Protein AF-A0A2V8QEN6-F1 (afdb_monomer_lite)

Foldseek 3Di:
DDDPVVVVVVVVVVVVVPPPPPPCPPVVVVVVVVVVVVVVVVVVVVVVCVVVPPPVDPCVVHDDPVVVVLVVVVVLLVVLCVVVVNPLCSSCVVVVHHSVVSVVSCVVNVVDD

pLDDT: mean 79.06, std 18.04, range [46.31, 98.0]

Sequence (113 aa):
MNDVSSSISKFKRDRMRELPSVRTGAEGVINGKKIKSLQELVRELQNQLESITDSPYPLEDGLDFYEEVSRFEIQLIRQALKAADGHQGHAAKLLRLNNQTLNVMIKRYGLMS

Structure (mmCIF, N/CA/C/O backbo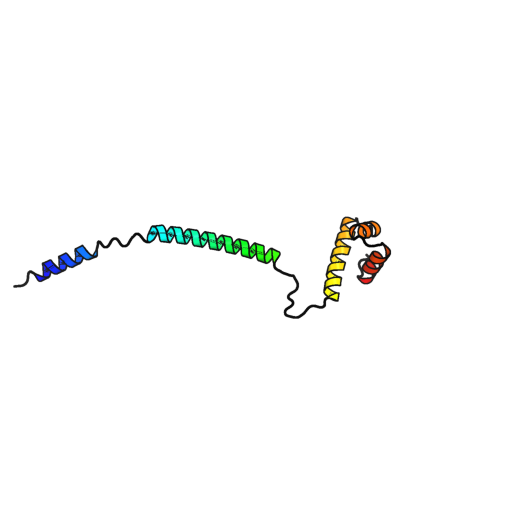ne):
data_AF-A0A2V8QEN6-F1
#
_entry.id   AF-A0A2V8QEN6-F1
#
loop_
_atom_site.group_PDB
_atom_site.id
_atom_site.type_symbol
_atom_site.label_atom_id
_atom_site.label_alt_id
_atom_site.label_comp_id
_atom_site.label_asym_id
_atom_site.label_entity_id
_atom_site.label_seq_id
_atom_site.pdbx_PDB_ins_code
_atom_site.Cartn_x
_atom_site.Cartn_y
_atom_site.Cartn_z
_atom_site.occupancy
_atom_site.B_iso_or_equiv
_atom_site.auth_seq_id
_atom_site.auth_comp_id
_atom_site.auth_asym_id
_atom_site.auth_atom_id
_atom_site.pdbx_PDB_model_num
ATOM 1 N N . MET A 1 1 ? -48.935 -10.876 87.106 1.00 49.47 1 MET A N 1
ATOM 2 C CA . MET A 1 1 ? -47.606 -10.755 86.464 1.00 49.47 1 MET A CA 1
ATOM 3 C C . MET A 1 1 ? -47.699 -11.314 85.052 1.00 49.47 1 MET A C 1
ATOM 5 O O . MET A 1 1 ? -47.780 -12.524 84.939 1.00 49.47 1 MET A O 1
ATOM 9 N N . ASN A 1 2 ? -47.817 -10.448 84.033 1.00 53.84 2 ASN A N 1
ATOM 10 C CA . ASN A 1 2 ? -47.485 -10.667 82.606 1.00 53.84 2 ASN A CA 1
ATOM 11 C C . ASN A 1 2 ? -48.124 -9.559 81.748 1.00 53.84 2 ASN A C 1
ATOM 13 O O . ASN A 1 2 ? -49.037 -9.822 80.980 1.00 53.84 2 ASN A O 1
ATOM 17 N N . ASP A 1 3 ? -47.663 -8.311 81.889 1.00 58.16 3 ASP A N 1
ATOM 18 C CA . ASP A 1 3 ? -48.098 -7.228 80.979 1.00 58.16 3 ASP A CA 1
ATOM 19 C C . ASP A 1 3 ? -47.003 -6.186 80.667 1.00 58.16 3 ASP A C 1
ATOM 21 O O . ASP A 1 3 ? -47.257 -5.069 80.232 1.00 58.16 3 ASP A O 1
ATOM 25 N N . VAL A 1 4 ? -45.732 -6.551 80.883 1.00 55.94 4 VAL A N 1
ATOM 26 C CA . VAL A 1 4 ? -44.576 -5.695 80.541 1.00 55.94 4 VAL A CA 1
ATOM 27 C C . VAL A 1 4 ? -43.879 -6.194 79.265 1.00 55.94 4 VAL A C 1
ATOM 29 O O . VAL A 1 4 ? -43.431 -5.391 78.446 1.00 55.94 4 VAL A O 1
ATOM 32 N N . SER A 1 5 ? -43.887 -7.511 79.005 1.00 53.91 5 SER A N 1
ATOM 33 C CA . SER A 1 5 ? -43.322 -8.099 77.774 1.00 53.91 5 SER A CA 1
ATOM 34 C C . SER A 1 5 ? -44.067 -7.704 76.493 1.00 53.91 5 SER A C 1
ATOM 36 O O . SER A 1 5 ? -43.457 -7.647 75.423 1.00 53.91 5 SER A O 1
ATOM 38 N N . SER A 1 6 ? -45.365 -7.393 76.583 1.00 53.44 6 SER A N 1
ATOM 39 C CA . SER A 1 6 ? -46.176 -6.973 75.430 1.00 53.44 6 SER A CA 1
ATOM 40 C C . SER A 1 6 ? -45.791 -5.565 74.946 1.00 53.44 6 SER A C 1
ATOM 42 O O . SER A 1 6 ? -45.629 -5.331 73.744 1.00 53.44 6 SER A O 1
ATOM 44 N N . SER A 1 7 ? -45.514 -4.653 75.882 1.00 54.06 7 SER A N 1
ATOM 45 C CA . SER A 1 7 ? -45.171 -3.254 75.593 1.00 54.06 7 SER A CA 1
ATOM 46 C C . SER A 1 7 ? -43.759 -3.087 75.016 1.00 54.06 7 SER A C 1
ATOM 48 O O . SER A 1 7 ? -43.565 -2.321 74.070 1.00 54.06 7 SER A O 1
ATOM 50 N N . ILE A 1 8 ? -42.778 -3.875 75.476 1.00 53.56 8 ILE A N 1
ATOM 51 C CA . ILE A 1 8 ? -41.409 -3.858 74.916 1.00 53.56 8 ILE A CA 1
ATOM 52 C C . ILE A 1 8 ? -41.390 -4.435 73.486 1.00 53.56 8 ILE A C 1
ATOM 54 O O . ILE A 1 8 ? -40.669 -3.948 72.610 1.00 53.56 8 ILE A O 1
ATOM 58 N N . SER A 1 9 ? -42.251 -5.420 73.211 1.00 54.41 9 SER A N 1
ATOM 59 C CA . SER A 1 9 ? -42.372 -6.076 71.900 1.00 54.41 9 SER A CA 1
ATOM 60 C C . SER A 1 9 ? -43.089 -5.228 70.839 1.00 54.41 9 SER A C 1
ATOM 62 O O . SER A 1 9 ? -42.972 -5.515 69.643 1.00 54.41 9 SER A O 1
ATOM 64 N N . LYS A 1 10 ? -43.835 -4.193 71.248 1.00 55.38 10 LYS A N 1
ATOM 65 C CA . LYS A 1 10 ? -44.397 -3.176 70.343 1.00 55.38 10 LYS A CA 1
ATOM 66 C C . LYS A 1 10 ? -43.391 -2.058 70.064 1.00 55.38 10 LYS A C 1
ATOM 68 O O . LYS A 1 10 ? -43.202 -1.698 68.908 1.00 55.38 10 LYS A O 1
ATOM 73 N N . PHE A 1 11 ? -42.645 -1.612 71.076 1.00 51.75 11 PHE A N 1
ATOM 74 C CA . PHE A 1 11 ? -41.676 -0.522 70.911 1.00 51.75 11 PHE A CA 1
ATOM 75 C C . PHE A 1 11 ? -40.482 -0.892 70.008 1.00 51.75 11 PHE A C 1
ATOM 77 O O . PHE A 1 11 ? -39.997 -0.063 69.238 1.00 51.75 11 PHE A O 1
ATOM 84 N N . LYS A 1 12 ? -40.040 -2.161 70.029 1.00 54.62 12 LYS A N 1
ATOM 85 C CA . LYS A 1 12 ? -38.997 -2.660 69.109 1.00 54.62 12 LYS A CA 1
ATOM 86 C C . LYS A 1 12 ? -39.459 -2.767 67.649 1.00 54.62 12 LYS A C 1
ATOM 88 O O . LYS A 1 12 ? -38.617 -2.714 66.757 1.00 54.62 12 LYS A O 1
ATOM 93 N N . ARG A 1 13 ? -40.766 -2.914 67.396 1.00 54.56 13 ARG A N 1
ATOM 94 C CA . ARG A 1 13 ? -41.314 -3.049 66.036 1.00 54.56 13 ARG A CA 1
ATOM 95 C C . ARG A 1 13 ? -41.479 -1.710 65.326 1.00 54.56 13 ARG A C 1
ATOM 97 O O . ARG A 1 13 ? -41.214 -1.653 64.130 1.00 54.56 13 ARG A O 1
ATOM 104 N N . ASP A 1 14 ? -41.817 -0.648 66.054 1.00 5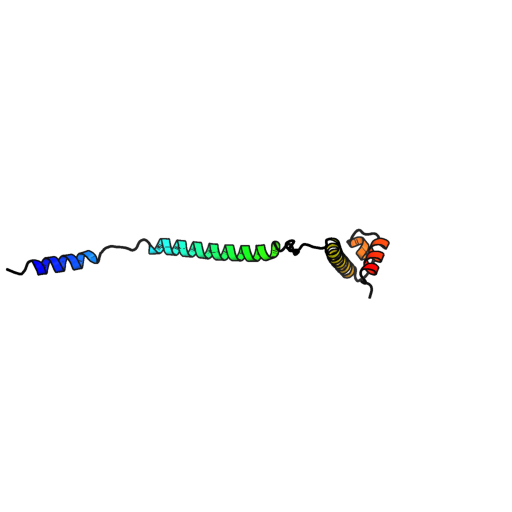2.03 14 ASP A N 1
ATOM 105 C CA . ASP A 1 14 ? -41.969 0.679 65.444 1.00 52.03 14 ASP A CA 1
ATOM 106 C C . ASP A 1 14 ? -40.624 1.378 65.191 1.00 52.03 14 ASP A C 1
ATOM 108 O O . ASP A 1 14 ? -40.467 2.046 64.173 1.00 52.03 14 ASP A O 1
ATOM 112 N N . ARG A 1 15 ? -39.594 1.159 66.023 1.00 51.31 15 ARG A N 1
ATOM 113 C CA . ARG A 1 15 ? -38.278 1.803 65.819 1.00 51.31 15 ARG A CA 1
ATOM 114 C C . ARG A 1 15 ? -37.368 1.166 64.763 1.00 51.31 15 ARG A C 1
ATOM 116 O O . ARG A 1 15 ? -36.426 1.823 64.336 1.00 51.31 15 ARG A O 1
ATOM 123 N N . MET A 1 16 ? -37.619 -0.067 64.313 1.00 50.88 16 MET A N 1
ATOM 124 C CA . MET A 1 16 ? -36.843 -0.660 63.205 1.00 50.88 16 MET A CA 1
ATOM 125 C C . MET A 1 16 ? -37.338 -0.236 61.813 1.00 50.88 16 MET A C 1
ATOM 127 O O . MET A 1 16 ? -36.715 -0.600 60.819 1.00 50.88 16 MET A O 1
ATOM 131 N N . ARG A 1 17 ? -38.428 0.540 61.719 1.00 57.09 17 ARG A N 1
ATOM 132 C CA . ARG A 1 17 ? -38.976 1.010 60.436 1.00 57.09 17 ARG A CA 1
ATOM 133 C C . ARG A 1 17 ? -38.432 2.353 59.949 1.00 57.09 17 ARG A C 1
ATOM 135 O O . ARG A 1 17 ? -38.669 2.684 58.794 1.00 57.09 17 ARG A O 1
ATOM 142 N N . GLU A 1 18 ? -37.659 3.078 60.758 1.00 52.50 18 GLU A N 1
ATOM 143 C CA . GLU A 1 18 ? -37.133 4.403 60.390 1.00 52.50 18 GLU A CA 1
ATOM 144 C C . GLU A 1 18 ? -35.603 4.485 60.426 1.00 52.50 18 GLU A C 1
ATOM 146 O O . GLU A 1 18 ? -35.010 5.385 61.016 1.00 52.50 18 GLU A O 1
ATOM 151 N N . LEU A 1 19 ? -34.937 3.552 59.747 1.00 51.00 19 LEU A N 1
ATOM 152 C CA . LEU A 1 19 ? -33.605 3.834 59.216 1.00 51.00 19 LEU A CA 1
ATOM 153 C C . LEU A 1 19 ? -33.791 4.415 57.806 1.00 51.00 19 LEU A C 1
ATOM 155 O O . LEU A 1 19 ? -34.141 3.656 56.899 1.00 51.00 19 LEU A O 1
ATOM 159 N N . PRO A 1 20 ? -33.576 5.726 57.571 1.00 46.31 20 PRO A N 1
ATOM 160 C CA . PRO A 1 20 ? -33.544 6.282 56.224 1.00 46.31 20 PRO A CA 1
ATOM 161 C C . PRO A 1 20 ? -32.277 5.799 55.504 1.00 46.31 20 PRO A C 1
ATOM 163 O O . PRO A 1 20 ? -31.279 6.504 55.389 1.00 46.31 20 PRO A O 1
ATOM 166 N N . SER A 1 21 ? -32.320 4.568 55.002 1.00 58.38 21 SER A N 1
ATOM 167 C CA . SER A 1 21 ? -31.309 4.006 54.109 1.00 58.38 21 SER A CA 1
ATOM 168 C C . SER A 1 21 ? -31.602 4.415 52.666 1.00 58.38 21 SER A C 1
ATOM 170 O O . SER A 1 21 ? -31.879 3.564 51.831 1.00 58.38 21 SER A O 1
ATOM 172 N N . VAL A 1 22 ? -31.626 5.714 52.346 1.00 57.94 22 VAL A N 1
ATOM 173 C CA . VAL A 1 22 ? -31.785 6.145 50.942 1.00 57.94 22 VAL A CA 1
ATOM 174 C C . VAL A 1 22 ? -31.105 7.496 50.686 1.00 57.94 22 VAL A C 1
ATOM 176 O O . VAL A 1 22 ? -31.749 8.508 50.431 1.00 57.94 22 VAL A O 1
ATOM 179 N N . ARG A 1 23 ? -29.771 7.534 50.720 1.00 55.50 23 ARG A N 1
ATOM 180 C CA . ARG A 1 23 ? -28.994 8.565 49.991 1.00 55.50 23 ARG A CA 1
ATOM 181 C C . ARG A 1 23 ? -28.029 7.987 48.953 1.00 55.50 23 ARG A C 1
ATOM 183 O O . ARG A 1 23 ? -27.354 8.726 48.259 1.00 55.50 23 ARG A O 1
ATOM 190 N N . THR A 1 24 ? -28.051 6.674 48.760 1.00 55.06 24 THR A N 1
ATOM 191 C CA . THR A 1 24 ? -27.246 5.938 47.772 1.00 55.06 24 THR A CA 1
ATOM 192 C C . THR A 1 24 ? -27.909 5.816 46.395 1.00 55.06 24 THR A C 1
ATOM 194 O O . THR A 1 24 ? -27.266 5.387 45.441 1.00 55.06 24 THR A O 1
ATOM 197 N N . GLY A 1 25 ? -29.179 6.216 46.254 1.00 55.91 25 GLY A N 1
ATOM 198 C CA . GLY A 1 25 ? -29.932 6.072 45.004 1.00 55.91 25 GLY A CA 1
ATOM 199 C C . GLY A 1 25 ? -29.546 7.086 43.922 1.00 55.91 25 GLY A C 1
ATOM 200 O O . GLY A 1 25 ? -29.272 6.700 42.793 1.00 55.91 25 GLY A O 1
ATOM 201 N N . ALA A 1 26 ? -29.492 8.381 44.246 1.00 59.25 26 ALA A N 1
ATOM 202 C CA . ALA A 1 26 ? -29.271 9.423 43.237 1.00 59.25 26 ALA A CA 1
ATOM 203 C C . ALA A 1 26 ? -27.821 9.451 42.719 1.00 59.25 26 ALA A C 1
ATOM 205 O O . ALA A 1 26 ? -27.602 9.469 41.509 1.00 59.25 26 ALA A O 1
ATOM 206 N N . GLU A 1 27 ? -26.832 9.385 43.615 1.00 58.78 27 GLU A N 1
ATOM 207 C CA . GLU A 1 27 ? -25.410 9.341 43.244 1.00 58.78 27 GLU A CA 1
ATOM 208 C C . GLU A 1 27 ? -25.050 8.042 42.512 1.00 58.78 27 GLU A C 1
ATOM 210 O O . GLU A 1 27 ? -24.349 8.078 41.501 1.00 58.78 27 GLU A O 1
ATOM 215 N N . GLY A 1 28 ? -25.604 6.903 42.948 1.00 63.16 28 GLY A N 1
ATOM 216 C CA . GLY A 1 28 ? -25.449 5.617 42.263 1.00 63.16 28 GLY A CA 1
ATOM 217 C C . GLY A 1 28 ? -26.048 5.620 40.853 1.00 63.16 28 GLY A C 1
ATOM 218 O O . GLY A 1 28 ? -25.434 5.108 39.918 1.00 63.16 28 GLY A O 1
ATOM 219 N N . VAL A 1 29 ? -27.203 6.267 40.662 1.00 71.06 29 VAL A N 1
ATOM 220 C CA . VAL A 1 29 ? -27.841 6.419 39.343 1.00 71.06 29 VAL A CA 1
ATOM 221 C C . VAL A 1 29 ? -27.047 7.360 38.433 1.00 71.06 29 VAL A C 1
ATOM 223 O O . VAL A 1 29 ? -26.877 7.059 37.250 1.00 71.06 29 VAL A O 1
ATOM 226 N N . ILE A 1 30 ? -26.526 8.476 38.955 1.00 74.62 30 ILE A N 1
ATOM 227 C CA . ILE A 1 30 ? -25.681 9.408 38.187 1.00 74.62 30 ILE A CA 1
ATOM 228 C C . ILE A 1 30 ? -24.378 8.723 37.768 1.00 74.62 30 ILE A C 1
ATOM 230 O O . ILE A 1 30 ? -23.981 8.822 36.606 1.00 74.62 30 ILE A O 1
ATOM 234 N N . ASN A 1 31 ? -23.743 7.982 38.675 1.00 81.81 31 ASN A N 1
ATOM 235 C CA . ASN A 1 31 ? -22.534 7.224 38.367 1.00 81.81 31 ASN A CA 1
ATOM 236 C C . ASN A 1 31 ? -22.815 6.109 37.356 1.00 81.81 31 ASN A C 1
ATOM 238 O O . ASN A 1 31 ? -22.045 5.945 36.416 1.00 81.81 31 ASN A O 1
ATOM 242 N N . GLY A 1 32 ? -23.954 5.420 37.459 1.00 80.69 32 GLY A N 1
ATOM 243 C CA . GLY A 1 32 ? -24.383 4.435 36.465 1.00 80.69 32 GLY A CA 1
ATOM 244 C C . GLY A 1 32 ? -24.576 5.033 35.067 1.00 80.69 32 GLY A C 1
ATOM 245 O O . GLY A 1 32 ? -24.160 4.427 34.083 1.00 80.69 32 GLY A O 1
ATOM 246 N N . LYS A 1 33 ? -25.148 6.241 34.959 1.00 86.44 33 LYS A N 1
ATOM 247 C CA . LYS A 1 33 ? -25.263 6.959 33.676 1.00 86.44 33 LYS A CA 1
ATOM 248 C C . LYS A 1 33 ? -23.896 7.354 33.116 1.00 86.44 33 LYS A C 1
ATOM 250 O O . LYS A 1 33 ? -23.640 7.108 31.945 1.00 86.44 33 LYS A O 1
ATOM 255 N N . LYS A 1 34 ? -23.008 7.903 33.954 1.00 85.75 34 LYS A N 1
ATOM 256 C CA . LYS A 1 34 ? -21.634 8.253 33.553 1.00 85.75 34 LYS A CA 1
ATOM 257 C C . LYS A 1 34 ? -20.864 7.031 33.051 1.00 85.75 34 LYS A C 1
ATOM 259 O O . LYS A 1 34 ? -20.226 7.106 32.010 1.00 85.75 34 LYS A O 1
ATOM 264 N N . ILE A 1 35 ? -20.965 5.905 33.758 1.00 91.06 35 ILE A N 1
ATOM 265 C CA . ILE A 1 35 ? -20.326 4.642 33.367 1.00 91.06 35 ILE A CA 1
ATOM 266 C C . ILE A 1 35 ? -20.861 4.163 32.014 1.00 91.06 35 ILE A C 1
ATOM 268 O O . ILE A 1 35 ? -20.064 3.788 31.162 1.00 91.06 35 ILE A O 1
ATOM 272 N N . LYS A 1 36 ? -22.178 4.230 31.777 1.00 90.50 36 LYS A N 1
ATOM 273 C CA . LYS A 1 36 ? -22.768 3.864 30.479 1.00 90.50 36 LYS A CA 1
ATOM 274 C C . LYS A 1 36 ? -22.256 4.737 29.335 1.00 90.50 36 LYS A C 1
ATOM 276 O O . LYS A 1 36 ? -21.817 4.198 28.329 1.00 90.50 36 LYS A O 1
ATOM 281 N N . SER A 1 37 ? -22.233 6.057 29.506 1.00 91.44 37 SER A N 1
ATOM 282 C CA . SER A 1 37 ? -21.717 6.961 28.469 1.00 91.44 37 SER A CA 1
ATOM 283 C C . SER A 1 37 ? -20.223 6.750 28.201 1.00 91.44 37 SER A C 1
ATOM 285 O O . SER A 1 37 ? -19.789 6.821 27.057 1.00 91.44 37 SER A O 1
ATOM 287 N N . LEU A 1 38 ? -19.432 6.437 29.235 1.00 93.00 38 LEU A N 1
ATOM 288 C CA . LEU A 1 38 ? -18.030 6.051 29.054 1.00 93.00 38 LEU A CA 1
ATOM 289 C C . LEU A 1 38 ? -17.897 4.719 28.303 1.00 93.00 38 LEU A C 1
ATOM 291 O O . LEU A 1 38 ? -17.033 4.603 27.443 1.00 93.00 38 LEU A O 1
ATO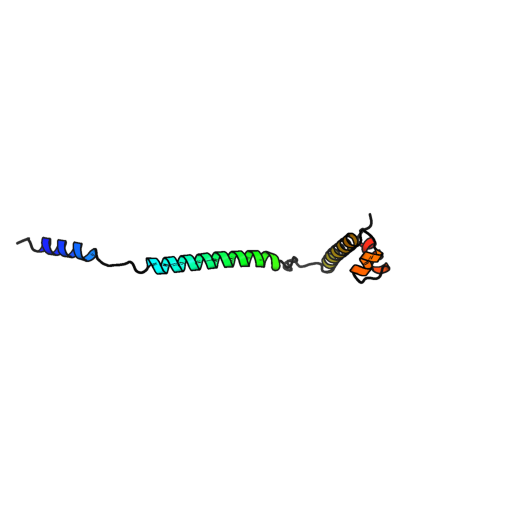M 295 N N . GLN A 1 39 ? -18.753 3.732 28.574 1.00 93.06 39 GLN A N 1
ATOM 296 C CA . GLN A 1 39 ? -18.773 2.462 27.837 1.00 93.06 39 GLN A CA 1
ATOM 297 C C . GLN A 1 39 ? -19.164 2.647 26.366 1.00 93.06 39 GLN A C 1
ATOM 299 O O . GLN A 1 39 ? -18.576 2.004 25.501 1.00 93.06 39 GLN A O 1
ATOM 304 N N . GLU A 1 40 ? -20.137 3.511 26.078 1.00 94.69 40 GLU A N 1
ATOM 305 C CA . GLU A 1 40 ? -20.548 3.856 24.711 1.00 94.69 40 GLU A CA 1
ATOM 306 C C . GLU A 1 40 ? -19.413 4.553 23.955 1.00 94.69 40 GLU A C 1
ATOM 308 O O . GLU A 1 40 ? -19.101 4.169 22.832 1.00 94.69 40 GLU A O 1
ATOM 313 N N . LEU A 1 41 ? -18.731 5.506 24.598 1.00 93.38 41 LEU A N 1
ATOM 314 C CA . LEU A 1 41 ? -17.583 6.186 24.005 1.00 93.38 41 LEU A CA 1
ATOM 315 C C . LEU A 1 41 ? -16.400 5.237 23.773 1.00 93.38 41 LEU A C 1
ATOM 317 O O . LEU A 1 41 ? -15.772 5.296 22.723 1.00 93.38 41 LEU A O 1
ATOM 321 N N . VAL A 1 42 ? -16.099 4.348 24.725 1.00 92.75 42 VAL A N 1
ATOM 322 C CA . VAL A 1 42 ? -15.043 3.336 24.559 1.00 92.75 42 VAL A CA 1
ATOM 323 C C . VAL A 1 42 ? -15.369 2.401 23.398 1.00 92.75 42 VAL A C 1
ATOM 325 O O . VAL A 1 42 ? -14.475 2.117 22.611 1.00 92.75 42 VAL A O 1
ATOM 328 N N . ARG A 1 43 ? -16.629 1.974 23.242 1.00 90.31 43 ARG A N 1
ATOM 329 C CA . ARG A 1 43 ? -17.059 1.162 22.091 1.00 90.31 43 ARG A CA 1
ATOM 330 C C . ARG A 1 43 ? -16.878 1.902 20.772 1.00 90.31 43 ARG A C 1
ATOM 332 O O . ARG A 1 43 ? -16.370 1.325 19.823 1.00 90.31 43 ARG A O 1
ATOM 339 N N . GLU A 1 44 ? -17.261 3.172 20.718 1.00 90.50 44 GLU A N 1
ATOM 340 C CA . GLU A 1 44 ? -17.092 3.982 19.511 1.00 90.50 44 GLU A CA 1
ATOM 341 C C . GLU A 1 44 ? -15.611 4.153 19.155 1.00 90.50 44 GLU A C 1
ATOM 343 O O . GLU A 1 44 ? -15.213 3.942 18.013 1.00 90.50 44 GLU A O 1
ATOM 348 N N . LEU A 1 45 ? -14.772 4.451 20.148 1.00 83.69 45 LEU A N 1
ATOM 349 C CA . LEU A 1 45 ? -13.328 4.542 19.954 1.00 83.69 45 LEU A CA 1
ATOM 350 C C . LEU A 1 45 ? -12.713 3.197 19.559 1.00 83.69 45 LEU A C 1
ATOM 352 O O . LEU A 1 45 ? -11.808 3.190 18.737 1.00 83.69 45 LEU A O 1
ATOM 356 N N . GLN A 1 46 ? -13.193 2.071 20.093 1.00 80.12 46 GLN A N 1
ATOM 357 C CA . GLN A 1 46 ? -12.760 0.730 19.685 1.00 80.12 46 GLN A CA 1
ATOM 358 C C . GLN A 1 46 ? -13.117 0.444 18.227 1.00 80.12 46 GLN A C 1
ATOM 360 O O . GLN A 1 46 ? -12.253 -0.011 17.490 1.00 80.12 46 GLN A O 1
ATOM 365 N N . ASN A 1 47 ? -14.327 0.795 17.785 1.00 79.31 47 ASN A N 1
ATOM 366 C CA . ASN A 1 47 ? -14.738 0.642 16.387 1.00 79.31 47 ASN A CA 1
ATOM 367 C C . ASN A 1 47 ? -13.890 1.518 15.445 1.00 79.31 47 ASN A C 1
ATOM 369 O O . ASN A 1 47 ? -13.487 1.089 14.365 1.00 79.31 47 ASN A O 1
ATOM 373 N N . GLN A 1 48 ? -13.588 2.753 15.858 1.00 77.19 48 GLN A N 1
ATOM 374 C CA . GLN A 1 48 ? -12.710 3.652 15.103 1.00 77.19 48 GLN A CA 1
ATOM 375 C C . GLN A 1 48 ? -11.259 3.157 15.097 1.00 77.19 48 GLN A C 1
ATOM 377 O O . GLN A 1 48 ? -10.582 3.246 14.076 1.00 77.19 48 GLN A O 1
ATOM 382 N N . LEU A 1 49 ? -10.777 2.597 16.207 1.00 66.81 49 LEU A N 1
ATOM 383 C CA . LEU A 1 49 ? -9.440 2.025 16.310 1.00 66.81 49 LEU A CA 1
ATOM 384 C C . LEU A 1 49 ? -9.324 0.742 15.474 1.00 66.81 49 LEU A C 1
ATOM 386 O O . LEU A 1 49 ? -8.356 0.619 14.738 1.00 66.81 49 LEU A O 1
ATOM 390 N N . GLU A 1 50 ? -10.312 -0.154 15.475 1.00 62.56 50 GLU A N 1
ATOM 391 C CA . GLU A 1 50 ? -10.383 -1.292 14.539 1.00 62.56 50 GLU A CA 1
ATOM 392 C C . GLU A 1 50 ? -10.299 -0.814 13.082 1.00 62.56 50 GLU A C 1
ATOM 394 O O . GLU A 1 50 ? -9.549 -1.376 12.290 1.00 62.56 50 GLU A O 1
ATOM 399 N N . SER A 1 51 ? -10.948 0.305 12.739 1.00 58.19 51 SER A N 1
ATOM 400 C CA . SER A 1 51 ? -10.841 0.877 11.387 1.00 58.19 51 SER A CA 1
ATOM 401 C C . SER A 1 51 ? -9.473 1.487 11.032 1.00 58.19 51 SER A C 1
ATOM 403 O O . SER A 1 51 ? -9.222 1.759 9.859 1.00 58.19 51 SER A O 1
ATOM 405 N N . ILE A 1 52 ? -8.592 1.716 12.014 1.00 59.12 52 ILE A N 1
ATOM 406 C CA . ILE A 1 52 ? -7.277 2.363 11.834 1.00 59.12 52 ILE A CA 1
ATOM 407 C C . ILE A 1 52 ? -6.111 1.386 12.078 1.00 59.12 52 ILE A C 1
ATOM 409 O O . ILE A 1 52 ? -5.025 1.591 11.539 1.00 59.12 52 ILE A O 1
ATOM 413 N N . THR A 1 53 ? -6.308 0.342 12.889 1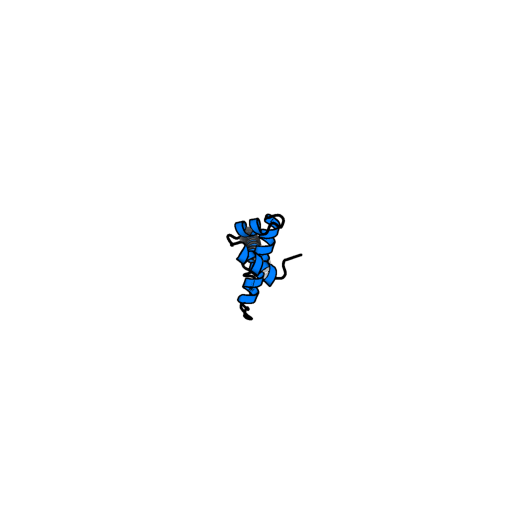.00 53.97 53 THR A N 1
ATOM 414 C CA . THR A 1 53 ? -5.211 -0.421 13.525 1.00 53.97 53 THR A CA 1
ATOM 415 C C . THR A 1 53 ? -5.047 -1.839 13.003 1.00 53.97 53 THR A C 1
ATOM 417 O O . THR A 1 53 ? -4.129 -2.533 13.437 1.00 53.97 53 THR A O 1
ATOM 420 N N . ASP A 1 54 ? -5.834 -2.254 12.015 1.00 53.28 54 ASP A N 1
ATOM 421 C CA . ASP A 1 54 ? -5.416 -3.371 11.180 1.00 53.28 54 ASP A CA 1
ATOM 422 C C . ASP A 1 54 ? -4.283 -2.875 10.281 1.00 53.28 54 ASP A C 1
ATOM 424 O O . ASP A 1 54 ? -4.477 -2.430 9.150 1.00 53.28 54 ASP A O 1
ATOM 428 N N . SER A 1 55 ? -3.053 -2.972 10.792 1.00 58.53 55 SER A N 1
ATOM 429 C CA . SER A 1 55 ? -1.959 -3.352 9.906 1.00 58.53 55 SER A CA 1
ATOM 430 C C . SER A 1 55 ? -2.460 -4.608 9.186 1.00 58.53 55 SER A C 1
ATOM 432 O O . SER A 1 55 ? -2.640 -5.619 9.866 1.00 58.53 55 SER A O 1
ATOM 434 N N . PRO A 1 56 ? -2.709 -4.591 7.860 1.00 60.22 56 PRO A N 1
ATOM 435 C CA . PRO A 1 56 ? -3.340 -5.714 7.146 1.00 60.22 56 PRO A CA 1
ATOM 436 C C . PRO A 1 56 ? -2.517 -7.008 7.189 1.00 60.22 56 PRO A C 1
ATOM 438 O O . PRO A 1 56 ? -2.903 -8.029 6.628 1.00 60.22 56 PRO A O 1
ATOM 441 N N . TYR A 1 57 ? -1.343 -6.930 7.802 1.00 64.44 57 TYR A N 1
ATOM 442 C CA . TYR A 1 57 ? -0.295 -7.916 7.800 1.00 64.44 57 TYR A CA 1
ATOM 443 C C . TYR A 1 57 ? -0.115 -8.426 9.228 1.00 64.44 57 TYR A C 1
ATOM 445 O O . TYR A 1 57 ? 0.681 -7.855 9.985 1.00 64.44 57 TYR A O 1
ATOM 453 N N . PRO A 1 58 ? -0.858 -9.472 9.628 1.00 63.06 58 PRO A N 1
ATOM 454 C CA . PRO A 1 58 ? -0.549 -10.209 10.839 1.00 63.06 58 PRO A CA 1
ATOM 455 C C . PRO A 1 58 ? 0.819 -10.868 10.645 1.00 63.06 58 PRO A C 1
ATOM 457 O O . PRO A 1 58 ? 0.970 -11.853 9.931 1.00 63.06 58 PRO A O 1
ATOM 460 N N . LEU A 1 59 ? 1.847 -10.287 11.261 1.00 66.62 59 LEU A N 1
ATOM 461 C CA . LEU A 1 59 ? 3.226 -10.787 11.203 1.00 66.62 59 LEU A CA 1
ATOM 462 C C . LEU A 1 59 ? 3.431 -12.062 12.043 1.00 66.62 59 LEU A C 1
ATOM 464 O O . LEU A 1 59 ? 4.546 -12.576 12.086 1.00 66.62 59 LEU A O 1
ATOM 468 N N . GLU A 1 60 ? 2.383 -12.557 12.709 1.00 70.44 60 GLU A N 1
ATOM 469 C CA . GLU A 1 60 ? 2.422 -13.727 13.596 1.00 70.44 60 GLU A CA 1
ATOM 470 C C . GLU A 1 60 ? 2.862 -15.005 12.862 1.00 70.44 60 GLU A C 1
ATOM 472 O O . GLU A 1 60 ? 3.657 -15.767 13.408 1.00 70.44 60 GLU A O 1
ATOM 477 N N . ASP A 1 61 ? 2.452 -15.174 11.599 1.00 74.06 61 ASP A N 1
ATOM 478 C CA . ASP A 1 61 ? 2.812 -16.324 10.751 1.00 74.06 61 ASP A CA 1
ATOM 479 C C . ASP A 1 61 ? 3.945 -16.016 9.749 1.00 74.06 61 ASP A C 1
ATOM 481 O O . ASP A 1 61 ? 4.323 -16.853 8.925 1.00 74.06 61 ASP A O 1
ATOM 485 N N . GLY A 1 62 ? 4.524 -14.814 9.831 1.00 73.81 62 GLY A N 1
ATOM 486 C CA . GLY A 1 62 ? 5.460 -14.292 8.838 1.00 73.81 62 GLY A CA 1
ATOM 487 C C . GLY A 1 62 ? 4.774 -13.832 7.545 1.00 73.81 62 GLY A C 1
ATOM 488 O O . GLY A 1 62 ? 3.635 -14.177 7.244 1.00 73.81 62 GLY A O 1
ATOM 489 N N . LEU A 1 63 ? 5.480 -13.006 6.771 1.00 84.31 63 LEU A N 1
ATOM 490 C CA . LEU A 1 63 ? 4.993 -12.445 5.511 1.00 84.31 63 LEU A CA 1
ATOM 491 C C . LEU A 1 63 ? 6.117 -12.457 4.471 1.00 84.31 63 LEU A C 1
ATOM 493 O O . LEU A 1 63 ? 7.241 -12.041 4.768 1.00 84.31 63 LEU A O 1
ATOM 497 N N . ASP A 1 64 ? 5.815 -12.903 3.247 1.00 88.12 64 ASP A N 1
ATOM 498 C CA . ASP A 1 64 ? 6.719 -12.701 2.114 1.00 88.12 64 ASP A CA 1
ATOM 499 C C . ASP A 1 64 ? 6.649 -11.236 1.675 1.00 88.12 64 ASP A C 1
ATOM 501 O O . ASP A 1 64 ? 5.677 -10.763 1.080 1.00 88.12 64 ASP A O 1
ATOM 505 N N . PHE A 1 65 ? 7.715 -10.507 1.992 1.00 87.75 65 PHE A N 1
ATOM 506 C CA . PHE A 1 65 ? 7.831 -9.088 1.693 1.00 87.75 65 PHE A CA 1
ATOM 507 C C . PHE A 1 65 ? 7.682 -8.784 0.197 1.00 87.75 65 PHE A C 1
ATOM 509 O O . PHE A 1 65 ? 7.054 -7.793 -0.170 1.00 87.75 65 PHE A O 1
ATOM 516 N N . TYR A 1 66 ? 8.248 -9.615 -0.678 1.00 93.31 66 TYR A N 1
ATOM 517 C CA . TYR A 1 66 ? 8.226 -9.357 -2.116 1.00 93.31 66 TYR A CA 1
ATOM 518 C C . TYR A 1 66 ? 6.850 -9.623 -2.717 1.00 93.31 66 TYR A C 1
ATOM 520 O O . TYR A 1 66 ? 6.437 -8.903 -3.633 1.00 93.31 66 TYR A O 1
ATOM 528 N N . GLU A 1 67 ? 6.127 -10.618 -2.200 1.00 89.88 67 GLU A N 1
ATOM 529 C CA . GLU A 1 67 ? 4.737 -10.848 -2.586 1.00 89.88 67 GLU A CA 1
ATOM 530 C C . GLU A 1 67 ? 3.863 -9.644 -2.214 1.00 89.88 67 GLU A C 1
ATOM 532 O O . GLU A 1 67 ? 3.110 -9.146 -3.056 1.00 89.88 67 GLU A O 1
ATOM 537 N N . GLU A 1 68 ? 4.017 -9.113 -1.000 1.00 90.75 68 GLU A N 1
ATOM 538 C CA . GLU A 1 68 ? 3.191 -7.997 -0.542 1.00 90.75 68 GLU A CA 1
ATOM 539 C C . GLU A 1 68 ? 3.527 -6.681 -1.247 1.00 90.75 68 GLU A C 1
ATOM 541 O O . GLU A 1 68 ? 2.636 -5.950 -1.686 1.00 90.75 68 GLU A O 1
ATOM 546 N N . VAL A 1 69 ? 4.816 -6.411 -1.473 1.00 93.81 69 VAL A N 1
ATOM 547 C CA . VAL A 1 69 ? 5.242 -5.285 -2.313 1.00 93.81 69 VAL A CA 1
ATOM 548 C C . VAL A 1 69 ? 4.640 -5.407 -3.713 1.00 93.81 69 VAL A C 1
ATOM 550 O O . VAL A 1 69 ? 4.127 -4.422 -4.240 1.00 93.81 69 VAL A O 1
ATOM 553 N N . SER A 1 70 ? 4.614 -6.609 -4.297 1.00 94.12 70 SER A N 1
ATOM 554 C CA . SER A 1 70 ? 4.009 -6.824 -5.618 1.00 94.12 70 SER A CA 1
ATOM 555 C C . SER A 1 70 ? 2.502 -6.540 -5.612 1.00 94.12 70 SER A C 1
ATOM 557 O O . SER A 1 70 ? 1.992 -5.894 -6.530 1.00 94.12 70 SER A O 1
ATOM 559 N N . ARG A 1 71 ? 1.773 -6.972 -4.574 1.00 92.88 71 ARG A N 1
ATOM 560 C CA . ARG A 1 71 ? 0.335 -6.682 -4.411 1.00 92.88 71 ARG A CA 1
ATOM 561 C C . ARG A 1 71 ? 0.080 -5.181 -4.314 1.00 92.88 71 ARG A C 1
ATOM 563 O O . ARG A 1 71 ? -0.784 -4.662 -5.030 1.00 92.88 71 ARG A O 1
ATOM 570 N N . PHE A 1 72 ? 0.863 -4.486 -3.495 1.00 94.25 72 PHE A N 1
ATOM 571 C CA . PHE A 1 72 ? 0.782 -3.038 -3.338 1.00 94.25 72 PHE A CA 1
ATOM 572 C C . PHE A 1 72 ? 1.096 -2.292 -4.646 1.00 94.25 72 PHE A C 1
ATOM 574 O O . PHE A 1 72 ? 0.341 -1.413 -5.070 1.00 94.25 72 PHE A O 1
ATOM 581 N N . GLU A 1 73 ? 2.159 -2.684 -5.350 1.00 96.38 73 GLU A N 1
ATOM 582 C CA . GLU A 1 73 ? 2.522 -2.113 -6.650 1.00 96.38 73 GLU A CA 1
ATOM 583 C C . GLU A 1 73 ? 1.413 -2.304 -7.695 1.00 96.38 73 GLU A C 1
ATOM 585 O O . GLU A 1 73 ? 1.059 -1.357 -8.402 1.00 96.38 73 GLU A O 1
ATOM 590 N N . ILE A 1 74 ? 0.812 -3.497 -7.775 1.00 96.31 74 ILE A N 1
ATOM 591 C CA . ILE A 1 74 ? -0.319 -3.775 -8.673 1.00 96.31 74 ILE A CA 1
ATOM 592 C C . ILE A 1 74 ? -1.493 -2.835 -8.380 1.00 96.31 74 ILE A C 1
ATOM 594 O O . ILE A 1 74 ? -2.105 -2.302 -9.313 1.00 96.31 74 ILE A O 1
ATOM 598 N N . GLN A 1 75 ? -1.822 -2.621 -7.103 1.00 97.00 75 GLN A N 1
ATOM 599 C CA . GLN A 1 75 ? -2.902 -1.717 -6.705 1.00 97.00 75 GLN A CA 1
ATOM 600 C C . GLN A 1 75 ? -2.618 -0.275 -7.138 1.00 97.00 75 GLN A C 1
ATOM 602 O O . GLN A 1 75 ? -3.484 0.348 -7.759 1.00 97.00 75 GLN A O 1
ATOM 607 N N . LEU A 1 76 ? -1.408 0.233 -6.887 1.00 97.38 76 LEU A N 1
ATOM 608 C CA . LEU A 1 76 ? -1.006 1.580 -7.301 1.00 97.38 76 LEU A CA 1
ATOM 609 C C . LEU A 1 76 ? -1.063 1.758 -8.820 1.00 97.38 76 LEU A C 1
ATOM 611 O O . LEU A 1 76 ? -1.619 2.742 -9.312 1.00 97.38 76 LEU A O 1
ATOM 615 N N . ILE A 1 77 ? -0.541 0.789 -9.573 1.00 97.19 77 ILE A N 1
ATOM 616 C CA . ILE A 1 77 ? -0.542 0.829 -11.039 1.00 97.19 77 ILE A CA 1
ATOM 617 C C . ILE A 1 77 ? -1.971 0.850 -11.579 1.00 97.19 77 ILE A C 1
ATOM 619 O O . ILE A 1 77 ? -2.285 1.663 -12.448 1.00 97.19 77 ILE A O 1
ATOM 623 N N . ARG A 1 78 ? -2.867 0.013 -11.045 1.00 96.88 78 ARG A N 1
ATOM 624 C CA . ARG A 1 78 ? -4.280 -0.003 -11.455 1.00 96.88 78 ARG A CA 1
ATOM 625 C C . ARG A 1 78 ? -4.984 1.319 -11.160 1.00 96.88 78 ARG A C 1
ATOM 627 O O . ARG A 1 78 ? -5.719 1.812 -12.013 1.00 96.88 78 ARG A O 1
ATOM 634 N N . GLN A 1 79 ? -4.754 1.906 -9.986 1.00 97.56 79 GLN A N 1
ATOM 635 C CA . GLN A 1 79 ? -5.340 3.200 -9.625 1.00 97.56 79 GLN A CA 1
ATOM 636 C C . GLN A 1 79 ? -4.836 4.322 -10.537 1.00 97.56 79 GLN A C 1
ATOM 638 O O . GLN A 1 79 ? -5.639 5.107 -11.038 1.00 97.56 79 GLN A O 1
ATOM 643 N N . ALA A 1 80 ? -3.532 4.357 -10.819 1.00 97.38 80 ALA A N 1
ATOM 644 C CA . ALA A 1 80 ? -2.949 5.341 -11.723 1.00 97.38 80 ALA A CA 1
ATOM 645 C C . ALA A 1 80 ? -3.450 5.178 -13.163 1.00 97.38 80 ALA A C 1
ATOM 647 O O . ALA A 1 80 ? -3.753 6.173 -13.813 1.00 97.38 80 ALA A O 1
ATOM 648 N N . LEU A 1 81 ? -3.589 3.942 -13.656 1.00 96.50 81 LEU A N 1
ATOM 649 C CA . LEU A 1 81 ? -4.174 3.673 -14.972 1.00 96.50 81 LEU A CA 1
ATOM 650 C C . LEU A 1 81 ? -5.633 4.122 -15.038 1.00 96.50 81 LEU A C 1
ATOM 652 O O . LEU A 1 81 ? -6.017 4.750 -16.017 1.00 96.50 81 LEU A O 1
ATOM 656 N N . LYS A 1 82 ? -6.426 3.860 -13.994 1.00 96.50 82 LYS A N 1
ATOM 657 C CA . LYS A 1 82 ? -7.814 4.327 -13.912 1.00 96.50 82 LYS A CA 1
ATOM 658 C C . LYS A 1 82 ? -7.900 5.856 -13.912 1.00 96.50 82 LYS A C 1
ATOM 660 O O . LYS A 1 82 ? -8.700 6.408 -14.650 1.00 96.50 82 LYS A O 1
ATOM 665 N N . ALA A 1 83 ? -7.067 6.534 -13.121 1.00 96.25 83 ALA A N 1
ATOM 666 C CA . ALA A 1 83 ? -7.014 7.998 -13.071 1.00 96.25 83 ALA A CA 1
ATOM 667 C C . ALA A 1 83 ? -6.492 8.630 -14.375 1.00 96.25 83 ALA A C 1
ATOM 669 O O . ALA A 1 83 ? -6.750 9.798 -14.643 1.00 96.25 83 ALA A O 1
ATOM 670 N N . ALA A 1 84 ? -5.751 7.860 -15.171 1.00 96.25 84 ALA A N 1
ATOM 671 C CA . ALA A 1 84 ? -5.209 8.251 -16.464 1.00 96.25 84 ALA A CA 1
ATOM 672 C C . ALA A 1 84 ? -6.085 7.834 -17.659 1.00 96.25 84 ALA A C 1
ATOM 674 O O . ALA A 1 84 ? -5.614 7.920 -18.794 1.00 96.25 84 ALA A O 1
ATOM 675 N N . ASP A 1 85 ? -7.294 7.310 -17.435 1.00 94.81 85 ASP A N 1
ATOM 676 C CA . ASP A 1 85 ? -8.156 6.742 -18.484 1.00 94.81 85 ASP A CA 1
ATOM 677 C C . ASP A 1 85 ? -7.424 5.715 -19.378 1.00 94.81 85 ASP A C 1
ATOM 679 O O . ASP A 1 85 ? -7.573 5.685 -20.596 1.00 94.81 85 ASP A O 1
ATOM 683 N N . GLY A 1 86 ? -6.550 4.900 -18.780 1.00 91.25 86 GLY A N 1
ATOM 684 C CA . GLY A 1 86 ? -5.751 3.880 -19.468 1.00 91.25 86 GLY A CA 1
ATOM 685 C C . GLY A 1 86 ? -4.473 4.393 -20.145 1.00 91.25 86 GLY A C 1
ATOM 686 O O . GLY A 1 86 ? -3.658 3.588 -20.604 1.00 91.25 86 GLY A O 1
ATOM 687 N N . HIS A 1 87 ? -4.223 5.706 -20.168 1.00 95.56 87 HIS A N 1
ATOM 688 C CA . HIS A 1 87 ? -3.011 6.268 -20.765 1.00 95.56 87 HIS A CA 1
ATOM 689 C C . HIS A 1 87 ? -1.781 5.962 -19.902 1.00 95.56 87 HIS A C 1
ATOM 691 O O . HIS A 1 87 ? -1.455 6.699 -18.970 1.00 95.56 87 HIS A O 1
ATOM 697 N N . GLN A 1 88 ? -1.034 4.911 -20.257 1.00 95.12 88 GLN A N 1
ATOM 698 C CA . GLN A 1 88 ? 0.165 4.478 -19.522 1.00 95.12 88 GLN A CA 1
ATOM 699 C C . GLN A 1 88 ? 1.168 5.615 -19.302 1.00 95.12 88 GLN A C 1
ATOM 701 O O . GLN A 1 88 ? 1.728 5.738 -18.219 1.00 95.12 88 GLN A O 1
ATOM 706 N N . GLY A 1 89 ? 1.358 6.492 -20.292 1.00 96.69 89 GLY A N 1
ATOM 707 C CA . GLY A 1 89 ? 2.274 7.622 -20.148 1.00 96.69 89 GLY A CA 1
ATOM 708 C C . GLY A 1 89 ? 1.819 8.674 -19.136 1.00 96.69 89 GLY A C 1
ATOM 709 O O . GLY A 1 89 ? 2.649 9.313 -18.490 1.00 96.69 89 GLY A O 1
ATOM 710 N N . HIS A 1 90 ? 0.510 8.848 -18.960 1.00 97.25 90 HIS A N 1
ATOM 711 C CA . HIS A 1 90 ? -0.030 9.718 -17.921 1.00 97.25 90 HIS A CA 1
ATOM 712 C C . HIS A 1 90 ? -0.004 9.019 -16.554 1.00 97.25 90 HIS A C 1
ATOM 714 O O . HIS A 1 90 ? 0.440 9.617 -15.579 1.00 97.25 90 HIS A O 1
ATOM 720 N N . ALA A 1 91 ? -0.336 7.726 -16.496 1.00 97.56 91 ALA A N 1
ATOM 721 C CA . ALA A 1 91 ? -0.202 6.914 -15.286 1.00 97.56 91 ALA A CA 1
ATOM 722 C C . ALA A 1 91 ? 1.246 6.886 -14.757 1.00 97.56 91 ALA A C 1
ATOM 724 O O . ALA A 1 91 ? 1.470 7.024 -13.556 1.00 97.56 91 ALA A O 1
ATOM 725 N N . ALA A 1 92 ? 2.239 6.794 -15.648 1.00 97.94 92 ALA A N 1
ATOM 726 C CA . ALA A 1 92 ? 3.656 6.850 -15.289 1.00 97.94 92 ALA A CA 1
ATOM 727 C C . ALA A 1 92 ? 4.009 8.187 -14.629 1.00 97.94 92 ALA A C 1
ATOM 729 O O . ALA A 1 92 ? 4.669 8.208 -13.593 1.00 97.94 92 ALA A O 1
ATOM 730 N N . LYS A 1 93 ? 3.493 9.301 -15.166 1.00 97.94 93 LYS A N 1
ATOM 731 C CA . LYS A 1 93 ? 3.668 10.633 -14.569 1.00 97.94 93 LYS A CA 1
ATOM 732 C C . LYS A 1 93 ? 3.013 10.737 -13.190 1.00 97.94 93 LYS A C 1
ATOM 734 O O . LYS A 1 93 ? 3.647 11.274 -12.286 1.00 97.94 93 LYS A O 1
ATOM 739 N N . LEU A 1 94 ? 1.800 10.203 -13.014 1.00 97.88 94 LEU A N 1
ATOM 740 C CA . LEU A 1 94 ? 1.108 10.187 -11.716 1.00 97.88 94 LEU A CA 1
ATOM 741 C C . LEU A 1 94 ? 1.913 9.429 -10.653 1.00 97.88 94 LEU A C 1
ATOM 743 O O . LEU A 1 94 ? 2.043 9.899 -9.527 1.00 97.88 94 LEU A O 1
ATOM 747 N N . LEU A 1 95 ? 2.518 8.302 -11.035 1.00 97.44 95 LEU A N 1
ATOM 748 C CA . LEU A 1 95 ? 3.365 7.492 -10.155 1.00 97.44 95 LEU A CA 1
ATOM 749 C C . LEU A 1 95 ? 4.820 7.977 -10.071 1.00 97.44 95 LEU A C 1
ATOM 751 O O . LEU A 1 95 ? 5.614 7.384 -9.347 1.00 97.44 95 LEU A O 1
ATOM 755 N N . ARG A 1 96 ? 5.188 9.040 -10.800 1.00 98.00 96 ARG A N 1
ATOM 756 C CA . ARG A 1 96 ? 6.569 9.546 -10.921 1.00 98.00 96 ARG A CA 1
ATOM 757 C C . ARG A 1 96 ? 7.571 8.484 -11.390 1.00 98.00 96 ARG A C 1
ATOM 759 O O . ARG A 1 96 ? 8.743 8.506 -11.021 1.00 98.00 96 ARG A O 1
ATOM 766 N N . LEU A 1 97 ? 7.109 7.579 -12.242 1.00 97.38 97 LEU A N 1
ATOM 767 C CA . LEU A 1 97 ? 7.923 6.573 -12.908 1.00 97.38 97 LEU A CA 1
ATOM 768 C C . LEU A 1 97 ? 8.206 7.010 -14.344 1.00 97.38 97 LEU A C 1
ATOM 770 O O . LEU A 1 97 ? 7.428 7.732 -14.969 1.00 97.38 97 LEU A O 1
ATOM 774 N N . ASN A 1 98 ? 9.317 6.538 -14.906 1.00 97.69 98 ASN A N 1
ATOM 775 C CA . ASN A 1 98 ? 9.498 6.639 -16.348 1.00 97.69 98 ASN A CA 1
ATOM 776 C C . ASN A 1 98 ? 8.580 5.622 -17.065 1.00 97.69 98 ASN A C 1
ATOM 778 O O . ASN A 1 98 ? 8.139 4.623 -16.487 1.00 97.69 98 ASN A O 1
ATOM 782 N N . ASN A 1 99 ? 8.313 5.868 -18.349 1.00 96.25 99 ASN A N 1
ATOM 783 C CA . ASN A 1 99 ? 7.412 5.029 -19.145 1.00 96.25 99 ASN A CA 1
ATOM 784 C C . ASN A 1 99 ? 7.891 3.578 -19.270 1.00 96.25 99 ASN A C 1
ATOM 786 O O . ASN A 1 99 ? 7.074 2.661 -19.270 1.00 96.25 99 ASN A O 1
ATOM 790 N N . GLN A 1 100 ? 9.204 3.361 -19.381 1.00 97.00 100 GLN A N 1
ATOM 791 C CA . GLN A 1 100 ? 9.777 2.030 -19.558 1.00 97.00 100 GLN A CA 1
ATOM 792 C C . GLN A 1 100 ? 9.597 1.177 -18.297 1.00 97.00 100 GLN A C 1
ATOM 794 O O . GLN A 1 100 ? 9.175 0.028 -18.400 1.00 97.00 100 GLN A O 1
ATOM 799 N N . THR A 1 101 ? 9.843 1.746 -17.117 1.00 97.00 101 THR A N 1
ATOM 800 C CA . THR A 1 101 ? 9.641 1.098 -15.818 1.00 97.00 101 THR A CA 1
ATOM 801 C C . THR A 1 101 ? 8.184 0.697 -15.643 1.00 97.00 101 THR A C 1
ATOM 803 O O . THR A 1 101 ? 7.911 -0.476 -15.390 1.00 97.00 101 THR A O 1
ATOM 806 N N . LEU A 1 102 ? 7.241 1.622 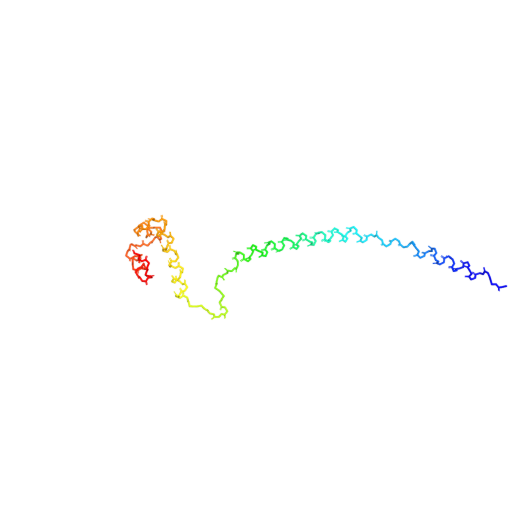-15.863 1.00 96.88 102 LEU A N 1
ATOM 807 C CA . LEU A 1 102 ? 5.822 1.293 -15.744 1.00 96.88 102 LEU A CA 1
ATOM 808 C C . LEU A 1 102 ? 5.409 0.210 -16.753 1.00 96.88 102 LEU A C 1
ATOM 810 O O . LEU A 1 102 ? 4.700 -0.724 -16.391 1.00 96.88 102 LEU A O 1
ATOM 814 N N . ASN A 1 103 ? 5.881 0.289 -18.000 1.00 95.56 103 ASN A N 1
ATOM 815 C CA . ASN A 1 103 ? 5.574 -0.713 -19.021 1.00 95.56 103 ASN A CA 1
ATOM 816 C C . ASN A 1 103 ? 6.072 -2.114 -18.626 1.00 95.56 103 ASN A C 1
ATOM 818 O O . ASN A 1 103 ? 5.333 -3.089 -18.765 1.00 95.56 103 ASN A O 1
ATOM 822 N N . VAL A 1 104 ? 7.297 -2.217 -18.098 1.00 97.00 104 VAL A N 1
ATOM 823 C CA . VAL A 1 104 ? 7.861 -3.483 -17.603 1.00 97.00 104 VAL A CA 1
ATOM 824 C C . VAL A 1 104 ? 7.034 -4.034 -16.443 1.00 97.00 104 VAL A C 1
ATOM 826 O O . VAL A 1 104 ? 6.734 -5.226 -16.447 1.00 97.00 104 VAL A O 1
ATOM 829 N N . MET A 1 105 ? 6.625 -3.197 -15.485 1.00 96.94 105 MET A N 1
ATOM 830 C CA . MET A 1 105 ? 5.785 -3.626 -14.358 1.00 96.94 105 MET A CA 1
ATOM 831 C C . MET A 1 105 ? 4.401 -4.093 -14.826 1.00 96.94 105 MET A C 1
ATOM 833 O O . MET A 1 105 ? 3.948 -5.161 -14.427 1.00 96.94 105 MET A O 1
ATOM 837 N N . ILE A 1 106 ? 3.758 -3.357 -15.739 1.00 95.44 106 ILE A N 1
ATOM 838 C CA . ILE A 1 106 ? 2.465 -3.739 -16.327 1.00 95.44 106 ILE A CA 1
ATOM 839 C C . ILE A 1 106 ? 2.560 -5.112 -17.008 1.00 95.44 106 ILE A C 1
ATOM 841 O O . ILE A 1 106 ? 1.682 -5.949 -16.812 1.00 95.44 106 ILE A O 1
ATOM 845 N N . LYS A 1 107 ? 3.627 -5.366 -17.778 1.00 95.31 107 LYS A N 1
ATOM 846 C CA . LYS A 1 107 ? 3.857 -6.671 -18.420 1.00 95.31 107 LYS A CA 1
ATOM 847 C C . LYS A 1 107 ? 4.129 -7.771 -17.400 1.00 95.31 107 LYS A C 1
ATOM 849 O O . LYS A 1 107 ? 3.520 -8.830 -17.487 1.00 95.31 107 LYS A O 1
ATOM 854 N N . ARG A 1 108 ? 5.015 -7.512 -16.432 1.00 95.62 108 ARG A N 1
ATOM 855 C CA . ARG A 1 108 ? 5.369 -8.451 -15.355 1.00 95.62 108 ARG A CA 1
ATOM 856 C C . ARG A 1 108 ? 4.131 -8.928 -14.600 1.00 95.62 108 ARG A C 1
ATOM 858 O O . ARG A 1 108 ? 4.022 -10.111 -14.311 1.00 95.62 108 ARG A O 1
ATOM 865 N N . TYR A 1 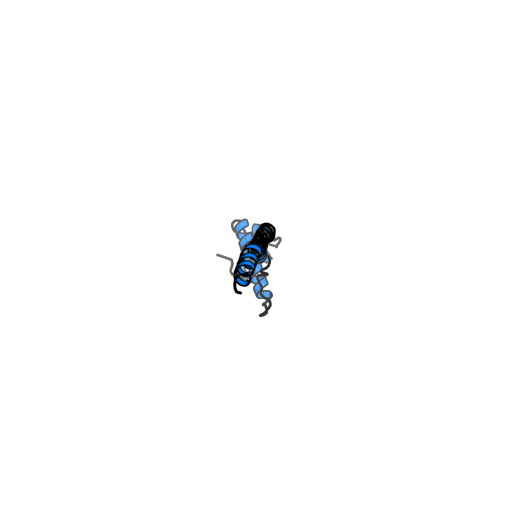109 ? 3.212 -8.012 -14.311 1.00 95.44 109 TYR A N 1
ATOM 866 C CA . TYR A 1 109 ? 1.998 -8.295 -13.550 1.00 95.44 109 TYR A CA 1
ATOM 867 C C . TYR A 1 109 ? 0.788 -8.675 -14.415 1.00 95.44 109 TYR A C 1
ATOM 869 O O . TYR A 1 109 ? -0.306 -8.839 -13.879 1.00 95.44 109 TYR A O 1
ATOM 877 N N . GLY A 1 110 ? 0.948 -8.798 -15.738 1.00 92.69 110 GLY A N 1
ATOM 878 C CA . GLY A 1 110 ? -0.143 -9.179 -16.640 1.00 92.69 110 GLY A CA 1
ATOM 879 C C . GLY A 1 110 ? -1.312 -8.188 -16.651 1.00 92.69 110 GLY A C 1
ATOM 880 O O . GLY A 1 110 ? -2.465 -8.594 -16.736 1.00 92.69 110 GLY A O 1
ATOM 881 N N . LEU A 1 111 ? -1.034 -6.886 -16.526 1.00 89.75 111 LEU A N 1
ATOM 882 C CA . LEU A 1 111 ? -2.052 -5.830 -16.422 1.00 89.75 111 LEU A CA 1
ATOM 883 C C . LEU A 1 111 ? -2.474 -5.231 -17.777 1.00 89.75 111 LEU A C 1
ATOM 885 O O . LEU A 1 111 ? -3.185 -4.229 -17.802 1.00 89.75 111 LEU A O 1
ATOM 889 N N . MET A 1 112 ? -2.027 -5.804 -18.897 1.00 77.81 112 MET A N 1
ATOM 890 C CA . MET A 1 112 ? -2.506 -5.427 -20.232 1.00 77.81 112 MET A CA 1
ATOM 891 C C . MET A 1 112 ? -3.756 -6.249 -20.563 1.00 77.81 112 MET A C 1
ATOM 893 O O . MET A 1 112 ? -3.676 -7.476 -20.539 1.00 77.81 112 MET A O 1
ATOM 897 N N . SER A 1 113 ? -4.879 -5.587 -20.864 1.00 57.00 113 SER A N 1
ATOM 898 C CA . SER A 1 113 ? -6.008 -6.202 -21.583 1.00 57.00 113 SER A CA 1
ATOM 899 C C . SER A 1 113 ? -5.864 -5.969 -23.077 1.00 57.00 113 SER A C 1
ATOM 901 O O . SER A 1 113 ? -5.597 -4.792 -23.419 1.00 57.00 113 SER A O 1
#

Radius of gyration: 37.04 Å; chains: 1; bounding box: 58×27×108 Å

Secondary structure (DSSP, 8-state):
--SSHHHHHHHHHHHTT-----SHHHHHHHHHHHHHHHHHHHHHHHHHHHHHH--S--GGG---HHHHHHHHHHHHHHHHHHHTTT-HHHHHHHTT--HHHHHHHHHHTT---